Protein AF-A0A353YGX2-F1 (afdb_monomer)

Sequence (49 aa):
KAVAEGKFLRLAHDGGCKVFSTVIGPEANDVHRTHLHLDLQDRQMSVCE

Mean predicted aligned error: 3.79 Å

Radius of gyration: 10.98 Å; Cα contacts (8 Å, |Δi|>4): 70; chains: 1; boundin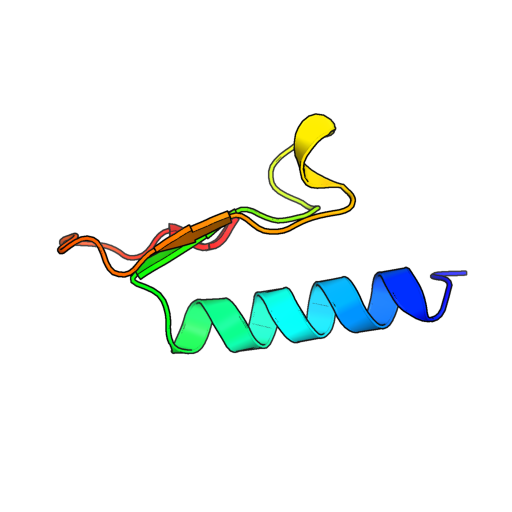g box: 21×19×36 Å

Structure (mmCIF, N/CA/C/O backbone):
data_AF-A0A353YGX2-F1
#
_entry.id   AF-A0A353YGX2-F1
#
loop_
_atom_site.group_PDB
_atom_site.id
_atom_site.type_symbol
_atom_site.label_atom_id
_atom_site.label_alt_id
_atom_site.label_comp_id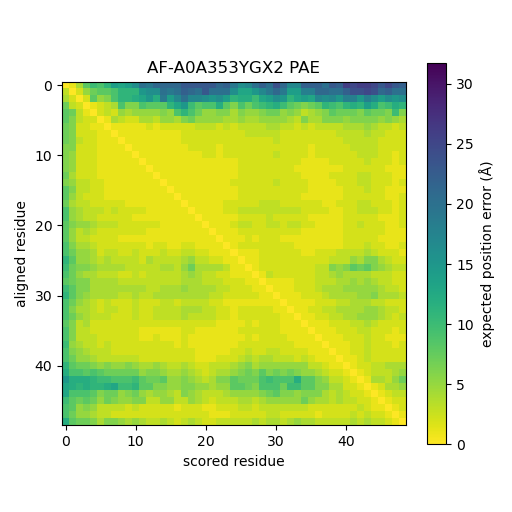
_atom_site.label_asym_id
_atom_site.label_entity_id
_atom_site.label_seq_id
_atom_site.pdbx_PDB_ins_code
_atom_site.Cartn_x
_atom_site.Cartn_y
_atom_site.Cartn_z
_atom_site.occupancy
_atom_site.B_iso_or_equiv
_atom_site.auth_seq_id
_atom_site.auth_comp_id
_atom_site.auth_asym_id
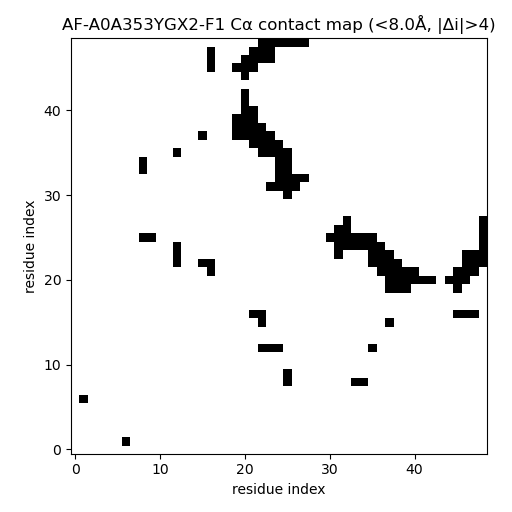_atom_site.auth_atom_id
_atom_site.pdbx_PDB_model_num
ATOM 1 N N . LYS A 1 1 ? 4.700 -1.997 -21.622 1.00 47.47 1 LYS A N 1
ATOM 2 C CA . LYS A 1 1 ? 3.739 -2.963 -21.031 1.00 47.47 1 LYS A CA 1
ATOM 3 C C . LYS A 1 1 ? 4.145 -3.184 -19.585 1.00 47.47 1 LYS A C 1
ATOM 5 O O . LYS A 1 1 ? 5.312 -3.475 -19.368 1.00 47.47 1 LYS A O 1
ATOM 10 N N . ALA A 1 2 ? 3.242 -3.034 -18.620 1.00 58.59 2 ALA A N 1
ATOM 11 C CA . ALA A 1 2 ? 3.526 -3.532 -17.281 1.00 58.59 2 ALA A CA 1
ATOM 12 C C . ALA A 1 2 ? 3.681 -5.058 -17.340 1.00 58.59 2 ALA A C 1
ATOM 14 O O . ALA A 1 2 ? 2.795 -5.737 -17.859 1.00 58.59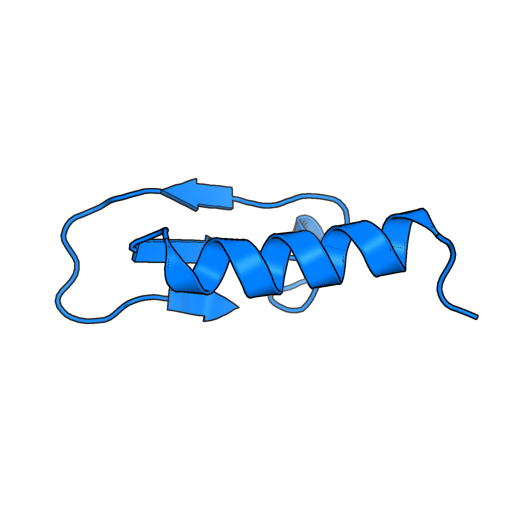 2 ALA A O 1
ATOM 15 N N . VAL A 1 3 ? 4.805 -5.573 -16.852 1.00 74.94 3 VAL A N 1
ATOM 16 C CA . VAL A 1 3 ? 5.003 -7.009 -16.624 1.00 74.94 3 VAL A CA 1
ATOM 17 C C . VAL A 1 3 ? 4.085 -7.490 -15.491 1.00 74.94 3 VAL A C 1
ATOM 19 O O . VAL A 1 3 ? 3.567 -6.669 -14.723 1.00 74.94 3 VAL A O 1
ATOM 22 N N . ALA A 1 4 ? 3.810 -8.795 -15.432 1.00 78.81 4 ALA A N 1
ATOM 23 C CA . ALA A 1 4 ? 2.831 -9.379 -14.510 1.00 78.81 4 ALA A CA 1
ATOM 24 C C . ALA A 1 4 ? 3.119 -9.006 -13.044 1.00 78.81 4 ALA A C 1
ATOM 26 O O . ALA A 1 4 ? 2.202 -8.671 -12.295 1.00 78.81 4 ALA A O 1
ATOM 27 N N . GLU A 1 5 ? 4.397 -8.946 -12.687 1.00 77.12 5 GLU A N 1
ATOM 28 C CA . GLU A 1 5 ? 4.936 -8.539 -11.392 1.00 77.12 5 GLU A CA 1
ATOM 29 C C . GLU A 1 5 ? 4.538 -7.101 -11.046 1.00 77.12 5 GLU A C 1
ATOM 31 O O . GLU A 1 5 ? 4.039 -6.831 -9.957 1.00 77.12 5 GLU A O 1
ATOM 36 N N . GLY A 1 6 ? 4.655 -6.174 -12.002 1.00 85.19 6 GLY A N 1
ATOM 37 C CA . GLY A 1 6 ? 4.239 -4.788 -11.796 1.00 85.19 6 GLY A CA 1
ATOM 38 C C . GLY A 1 6 ? 2.728 -4.662 -11.585 1.00 85.19 6 GLY A C 1
ATOM 39 O O . GLY A 1 6 ? 2.279 -3.808 -10.825 1.00 85.19 6 GLY A O 1
ATOM 40 N N . LYS A 1 7 ? 1.920 -5.500 -12.253 1.00 89.62 7 LYS A N 1
ATOM 41 C CA . LYS A 1 7 ? 0.464 -5.531 -12.030 1.00 89.62 7 LYS A CA 1
ATOM 42 C C . LYS A 1 7 ? 0.132 -6.076 -10.641 1.00 89.62 7 LYS A C 1
ATOM 44 O O . LYS A 1 7 ? -0.724 -5.501 -9.978 1.00 89.62 7 LYS A O 1
ATOM 49 N N . PHE A 1 8 ? 0.799 -7.146 -10.215 1.00 91.94 8 PHE A N 1
ATOM 50 C CA . PHE A 1 8 ? 0.630 -7.696 -8.872 1.00 91.94 8 PHE A CA 1
ATOM 51 C C . PHE A 1 8 ? 0.968 -6.660 -7.798 1.00 91.94 8 PHE A C 1
ATOM 53 O O . PHE A 1 8 ? 0.165 -6.452 -6.897 1.00 91.94 8 PHE A O 1
ATOM 60 N N . LEU A 1 9 ? 2.096 -5.958 -7.937 1.00 92.88 9 LEU A N 1
ATOM 61 C CA . LEU A 1 9 ? 2.549 -4.984 -6.946 1.00 92.88 9 LEU A CA 1
ATOM 62 C C . LEU A 1 9 ? 1.555 -3.827 -6.758 1.00 92.88 9 LEU A C 1
ATOM 64 O O . LEU A 1 9 ? 1.257 -3.466 -5.624 1.00 92.88 9 LEU A O 1
ATOM 68 N N . ARG A 1 10 ? 0.969 -3.314 -7.849 1.00 91.69 10 ARG A N 1
ATOM 69 C CA . ARG A 1 10 ? -0.103 -2.303 -7.778 1.00 91.69 10 ARG A CA 1
ATOM 70 C C . ARG A 1 10 ? -1.368 -2.830 -7.104 1.00 91.69 10 ARG A C 1
ATOM 72 O O . ARG A 1 10 ? -1.905 -2.173 -6.229 1.00 91.69 10 ARG A O 1
ATOM 79 N N . LEU A 1 11 ? -1.810 -4.041 -7.450 1.00 94.75 11 LEU A N 1
ATOM 80 C CA . LEU A 1 11 ? -2.987 -4.643 -6.809 1.00 94.75 11 LEU A CA 1
ATOM 81 C C . LEU A 1 11 ? -2.762 -4.911 -5.313 1.00 94.75 11 LEU A C 1
ATOM 83 O O . LEU A 1 11 ? -3.684 -4.758 -4.514 1.00 94.75 11 LEU A O 1
ATOM 87 N N . ALA A 1 12 ? -1.550 -5.319 -4.934 1.00 95.69 12 ALA A N 1
ATOM 88 C CA . ALA A 1 12 ? -1.172 -5.519 -3.541 1.00 95.69 12 ALA A CA 1
ATOM 89 C C . ALA A 1 12 ? -1.146 -4.192 -2.768 1.00 95.69 12 ALA A C 1
ATOM 91 O O . ALA A 1 12 ? -1.635 -4.148 -1.642 1.00 95.69 12 ALA A O 1
ATOM 92 N N . HIS A 1 13 ? -0.642 -3.116 -3.382 1.00 96.62 13 HIS A N 1
ATOM 93 C CA . HIS A 1 13 ? -0.687 -1.759 -2.828 1.00 96.62 13 HIS A CA 1
ATOM 94 C C . HIS A 1 13 ? -2.131 -1.279 -2.611 1.00 96.62 13 HIS A C 1
ATOM 96 O O . HIS A 1 13 ? -2.505 -0.978 -1.476 1.00 96.62 13 HIS A O 1
ATOM 102 N N . ASP A 1 14 ? -2.980 -1.367 -3.643 1.00 95.94 14 ASP A N 1
ATOM 103 C CA . ASP A 1 14 ? -4.401 -0.987 -3.583 1.00 95.94 14 ASP A CA 1
ATOM 104 C C . ASP A 1 14 ? -5.175 -1.755 -2.495 1.00 95.94 14 ASP A C 1
ATOM 106 O O . ASP A 1 14 ? -6.081 -1.225 -1.842 1.00 95.94 14 ASP A O 1
ATOM 110 N N . GLY A 1 15 ? -4.864 -3.044 -2.326 1.00 96.56 15 GLY A N 1
ATOM 111 C CA . GLY A 1 15 ? -5.435 -3.880 -1.273 1.00 96.56 15 GLY A CA 1
ATOM 112 C C . GLY A 1 15 ? -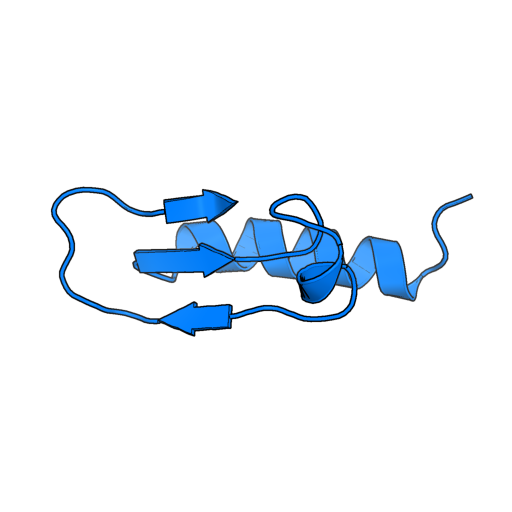4.906 -3.505 0.109 1.00 96.56 15 GLY A C 1
ATOM 113 O O . GLY A 1 15 ? -5.680 -3.421 1.062 1.00 96.56 15 GLY A O 1
ATOM 114 N N . GLY A 1 16 ? -3.605 -3.233 0.207 1.00 96.31 16 GLY A N 1
ATOM 115 C CA . GLY A 1 16 ? -2.941 -2.834 1.439 1.00 96.31 16 GLY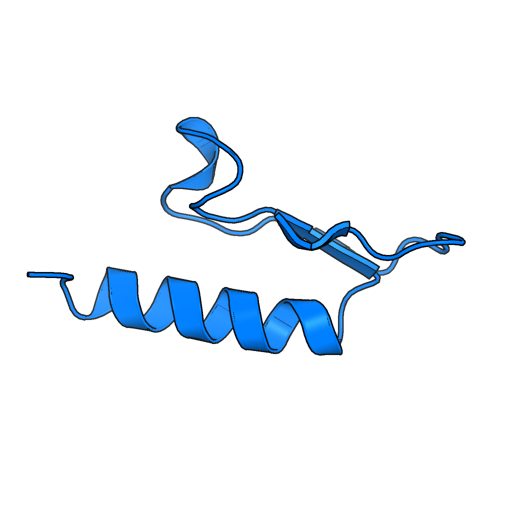 A CA 1
ATOM 116 C C . GLY A 1 16 ? -3.517 -1.547 2.022 1.00 96.31 16 GLY A C 1
ATOM 117 O O . GLY A 1 16 ? -3.802 -1.510 3.216 1.00 96.31 16 GLY A O 1
ATOM 118 N N . CYS A 1 17 ? -3.775 -0.527 1.197 1.00 96.38 17 CYS A N 1
ATOM 119 C CA . CYS A 1 17 ? -4.284 0.766 1.676 1.00 96.38 17 CYS A CA 1
ATOM 120 C C . CYS A 1 17 ? -5.673 0.689 2.331 1.00 96.38 17 CYS A C 1
ATOM 122 O O . CYS A 1 17 ? -6.106 1.635 2.980 1.00 96.38 17 CYS A O 1
ATOM 124 N N . LYS A 1 18 ? -6.385 -0.433 2.176 1.00 95.50 18 LYS A N 1
ATOM 125 C CA . LYS A 1 18 ? -7.681 -0.683 2.827 1.00 95.50 18 LYS A CA 1
ATOM 126 C C . LYS A 1 18 ? -7.550 -1.351 4.197 1.00 95.50 18 LYS A C 1
ATOM 128 O O . LYS A 1 18 ? -8.544 -1.446 4.909 1.00 95.50 18 LYS A O 1
ATOM 133 N N . VAL A 1 19 ? -6.369 -1.873 4.527 1.00 95.38 19 VAL A N 1
ATOM 134 C CA . VAL A 1 19 ? -6.125 -2.716 5.709 1.00 95.38 19 VAL A CA 1
ATOM 135 C C . VAL A 1 19 ? -5.101 -2.083 6.646 1.00 95.38 19 VAL A C 1
ATOM 137 O O . VAL A 1 19 ? -5.276 -2.134 7.860 1.00 95.38 19 VAL A O 1
ATOM 140 N N . PHE A 1 20 ? -4.035 -1.509 6.093 1.00 96.56 20 PHE A N 1
ATOM 141 C CA . PHE A 1 20 ? -2.919 -0.955 6.851 1.00 96.56 20 PHE A CA 1
ATOM 142 C C . PHE A 1 20 ? -3.085 0.547 7.076 1.00 96.56 20 PHE A C 1
ATOM 144 O O . PHE A 1 20 ? -3.601 1.263 6.219 1.00 96.56 20 PHE A O 1
ATOM 151 N N . SER A 1 21 ? -2.586 1.030 8.215 1.00 96.62 21 SER A N 1
ATOM 152 C CA . SER A 1 21 ? -2.517 2.465 8.510 1.00 96.62 21 SER A CA 1
ATOM 153 C C . SER A 1 21 ? -1.523 3.174 7.594 1.00 96.62 21 SER A C 1
ATOM 155 O O . SER A 1 21 ? -1.667 4.366 7.317 1.00 96.62 21 SER A O 1
ATOM 157 N N . THR A 1 22 ? -0.516 2.448 7.107 1.00 96.56 22 THR A N 1
ATOM 158 C CA . THR A 1 22 ? 0.405 2.976 6.106 1.00 96.56 22 THR A CA 1
ATOM 159 C C . THR A 1 22 ? 0.879 1.936 5.126 1.00 96.56 22 THR A C 1
ATOM 161 O O . THR A 1 22 ? 1.227 0.814 5.494 1.00 96.56 22 THR A O 1
ATOM 164 N N . VAL A 1 23 ? 0.909 2.368 3.872 1.00 97.50 23 VAL A N 1
ATOM 165 C CA . VAL A 1 23 ? 1.428 1.637 2.730 1.00 97.50 23 VAL A CA 1
ATOM 166 C C . VAL A 1 23 ? 2.310 2.588 1.936 1.00 97.50 23 VAL A C 1
ATOM 168 O O . VAL A 1 23 ? 1.840 3.639 1.509 1.00 97.50 23 VAL A O 1
ATOM 171 N N . ILE A 1 24 ? 3.578 2.215 1.764 1.00 96.44 24 ILE A N 1
ATOM 172 C CA . ILE A 1 24 ? 4.522 2.909 0.880 1.00 96.44 24 ILE A CA 1
ATOM 173 C C . ILE A 1 24 ? 4.925 1.928 -0.209 1.00 96.44 24 ILE A C 1
ATOM 175 O O . ILE A 1 24 ? 5.455 0.857 0.097 1.00 96.44 24 ILE A O 1
ATOM 179 N N . GLY A 1 25 ? 4.667 2.279 -1.460 1.00 93.94 25 GLY A N 1
ATOM 180 C CA . GLY A 1 25 ? 4.893 1.427 -2.611 1.00 93.94 25 GLY A CA 1
ATOM 181 C C . GLY A 1 25 ? 5.491 2.151 -3.811 1.00 93.94 25 GLY A C 1
ATOM 182 O O . GLY A 1 25 ? 6.150 3.179 -3.662 1.00 93.94 25 GLY A O 1
ATOM 183 N N . PRO A 1 26 ? 5.314 1.590 -5.019 1.00 89.69 26 PRO A N 1
ATOM 184 C CA . PRO A 1 26 ? 6.114 1.960 -6.184 1.00 89.69 26 PRO A CA 1
ATOM 185 C C . PRO A 1 26 ? 6.009 3.406 -6.632 1.00 89.69 26 PRO A C 1
ATOM 187 O O . PRO A 1 26 ? 6.928 3.897 -7.286 1.00 89.69 26 PRO A O 1
ATOM 190 N N . GLU A 1 27 ? 4.891 4.053 -6.320 1.00 83.94 27 GLU A N 1
ATOM 191 C CA . GLU A 1 27 ? 4.606 5.415 -6.751 1.00 83.94 27 GLU A CA 1
ATOM 192 C C . GLU A 1 27 ? 5.136 6.457 -5.747 1.00 83.94 27 GLU A C 1
ATOM 194 O O . GLU A 1 27 ? 5.241 7.631 -6.096 1.00 83.94 27 GLU A O 1
ATOM 199 N N . ALA A 1 28 ? 5.569 6.035 -4.549 1.00 90.38 28 ALA A N 1
ATOM 200 C CA . ALA A 1 28 ? 6.116 6.925 -3.529 1.00 90.38 28 ALA A CA 1
ATOM 201 C C . ALA A 1 28 ? 7.486 7.507 -3.921 1.00 90.38 28 ALA A C 1
ATOM 203 O O . ALA A 1 28 ? 7.715 8.708 -3.786 1.00 90.38 28 ALA A O 1
ATOM 204 N N . ASN A 1 29 ? 8.429 6.663 -4.372 1.00 89.94 29 ASN A N 1
ATOM 205 C CA . ASN A 1 29 ? 9.714 7.068 -4.969 1.00 89.94 29 ASN A CA 1
ATOM 206 C C . ASN A 1 29 ? 10.501 5.868 -5.542 1.00 89.94 29 ASN A C 1
ATOM 208 O O . ASN A 1 29 ? 10.124 4.707 -5.377 1.00 89.94 29 ASN A O 1
ATOM 212 N N . ASP A 1 30 ? 11.652 6.157 -6.162 1.00 93.12 30 ASP A N 1
ATOM 213 C CA . ASP A 1 30 ? 12.515 5.178 -6.837 1.00 93.12 30 ASP A CA 1
ATOM 214 C C . ASP A 1 30 ? 12.966 3.998 -5.967 1.00 93.12 30 ASP A C 1
ATOM 216 O O . ASP A 1 30 ? 13.109 2.884 -6.478 1.00 93.12 30 ASP A O 1
ATOM 220 N N . VAL A 1 31 ? 13.159 4.211 -4.662 1.00 93.75 31 VAL A N 1
ATOM 221 C CA . VAL A 1 31 ? 13.592 3.152 -3.736 1.00 93.75 31 VAL A CA 1
ATOM 222 C C . VAL 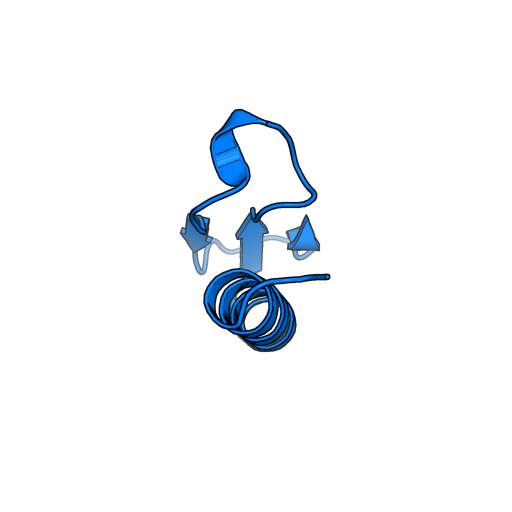A 1 31 ? 12.482 2.123 -3.524 1.00 93.75 31 VAL A C 1
ATOM 224 O O . VAL A 1 31 ? 12.777 0.956 -3.296 1.00 93.75 31 VAL A O 1
ATOM 227 N N . HIS A 1 32 ? 11.218 2.520 -3.661 1.00 94.00 32 HIS A N 1
ATOM 228 C CA . HIS A 1 32 ? 10.056 1.674 -3.385 1.00 94.00 32 HIS A CA 1
ATOM 229 C C . HIS A 1 32 ? 9.476 0.993 -4.629 1.00 94.00 32 HIS A C 1
ATOM 231 O O . HIS A 1 32 ? 8.499 0.254 -4.538 1.00 94.00 32 HIS A O 1
ATOM 237 N N . ARG A 1 33 ? 10.083 1.180 -5.808 1.00 90.19 33 ARG A N 1
ATOM 238 C CA . ARG A 1 33 ? 9.552 0.685 -7.095 1.00 90.19 33 ARG A CA 1
ATOM 239 C C . ARG A 1 33 ? 9.289 -0.818 -7.154 1.00 90.19 33 ARG A C 1
ATOM 241 O O . ARG A 1 33 ? 8.550 -1.267 -8.032 1.00 90.19 33 ARG A O 1
ATOM 248 N N . THR A 1 34 ? 9.916 -1.598 -6.277 1.00 91.81 34 THR A N 1
ATOM 249 C CA . THR A 1 34 ? 9.880 -3.064 -6.321 1.00 91.81 34 THR A CA 1
ATOM 250 C C . THR A 1 34 ? 9.407 -3.725 -5.029 1.00 91.81 34 THR A C 1
ATOM 252 O O . THR A 1 34 ? 9.383 -4.953 -4.973 1.00 91.81 34 THR A O 1
ATOM 255 N N . HIS A 1 35 ? 9.033 -2.968 -3.995 1.00 94.75 35 HIS A N 1
ATOM 256 C CA . HIS A 1 35 ? 8.578 -3.532 -2.719 1.00 94.75 35 HIS A CA 1
ATOM 257 C C . HIS A 1 35 ? 7.572 -2.619 -2.013 1.00 94.75 35 HIS A C 1
ATOM 259 O O . HIS A 1 35 ? 7.278 -1.527 -2.483 1.00 94.75 35 HIS A O 1
ATOM 265 N N . LEU A 1 36 ? 7.026 -3.096 -0.892 1.00 96.62 36 LEU A N 1
ATOM 266 C CA . LEU A 1 36 ? 6.073 -2.363 -0.059 1.00 96.62 36 LEU A CA 1
ATOM 267 C C . LEU A 1 36 ? 6.601 -2.248 1.375 1.00 96.62 36 LEU A C 1
ATOM 269 O O . LEU A 1 36 ? 7.159 -3.213 1.900 1.00 96.62 36 LEU A O 1
ATOM 273 N N . HIS A 1 37 ? 6.360 -1.111 2.025 1.00 97.31 37 HIS A N 1
ATOM 274 C CA . HIS A 1 37 ? 6.373 -1.002 3.487 1.00 97.31 37 HIS A CA 1
ATOM 275 C C . HIS A 1 37 ? 4.939 -0.938 3.996 1.00 97.31 37 HIS A C 1
ATOM 277 O O . HIS A 1 37 ? 4.125 -0.209 3.433 1.00 97.31 37 HIS A O 1
ATOM 283 N N . LEU A 1 38 ? 4.645 -1.701 5.049 1.00 97.19 38 LEU A N 1
ATOM 284 C CA . LEU A 1 38 ? 3.310 -1.852 5.620 1.00 97.19 38 LEU A CA 1
ATOM 285 C C . LEU A 1 38 ? 3.399 -1.765 7.141 1.00 97.19 38 LEU A C 1
ATOM 287 O O . LEU A 1 38 ? 4.234 -2.444 7.742 1.00 97.19 38 LEU A O 1
ATOM 291 N N . ASP A 1 39 ? 2.520 -0.987 7.766 1.00 96.81 39 ASP A N 1
ATOM 292 C CA . ASP A 1 39 ? 2.381 -0.972 9.221 1.00 96.81 39 ASP A CA 1
ATOM 293 C C . ASP A 1 39 ? 0.952 -0.634 9.678 1.00 96.81 39 ASP A C 1
ATOM 295 O O . ASP A 1 39 ? 0.117 -0.151 8.913 1.00 96.81 39 ASP A O 1
ATOM 299 N N . LEU A 1 40 ? 0.672 -0.938 10.947 1.00 96.06 40 LEU A N 1
ATOM 300 C CA . LEU A 1 40 ? -0.597 -0.668 11.632 1.00 96.06 40 LEU A CA 1
ATOM 301 C C . LEU A 1 40 ? -0.414 0.382 12.734 1.00 96.06 40 LEU A C 1
ATOM 303 O O . LEU A 1 40 ? -1.102 0.335 13.753 1.00 96.06 40 LEU A O 1
ATOM 307 N N . GLN A 1 41 ? 0.545 1.300 12.576 1.00 91.75 41 GLN A N 1
ATOM 308 C CA . GLN A 1 41 ? 0.746 2.363 13.553 1.00 91.75 41 GLN A CA 1
ATOM 309 C C . GLN A 1 41 ? -0.561 3.142 13.738 1.00 91.75 41 GLN A C 1
ATOM 311 O O . GLN A 1 41 ? -1.244 3.460 12.763 1.00 91.75 41 GLN A O 1
ATOM 316 N N . ASP A 1 42 ? -0.900 3.467 14.985 1.00 90.50 42 ASP A N 1
ATOM 317 C CA . ASP A 1 42 ? -2.053 4.316 15.279 1.00 90.50 42 ASP A CA 1
ATOM 318 C C . ASP A 1 42 ? -1.769 5.738 14.773 1.00 90.50 42 ASP A C 1
ATOM 320 O O . ASP A 1 42 ? -0.868 6.431 15.262 1.00 90.50 42 ASP A O 1
ATOM 324 N N . ARG A 1 43 ? -2.475 6.135 13.711 1.00 83.56 43 ARG A N 1
ATOM 325 C CA . ARG A 1 43 ? -2.335 7.427 13.036 1.00 83.56 43 ARG A CA 1
ATOM 326 C C . ARG A 1 43 ? -3.715 8.033 12.873 1.00 83.56 43 ARG A C 1
ATOM 328 O O . ARG A 1 43 ? -4.646 7.357 12.451 1.00 83.56 43 ARG A O 1
ATOM 335 N N . GLN A 1 44 ? -3.822 9.340 13.109 1.00 84.38 44 GLN A N 1
ATOM 336 C CA . GLN A 1 44 ? -5.067 10.070 12.844 1.00 84.38 44 GLN A CA 1
ATOM 337 C C . GLN A 1 44 ? -5.451 10.053 11.355 1.00 84.38 44 GLN A C 1
ATOM 339 O O . GLN A 1 44 ? -6.631 10.159 11.035 1.00 84.38 44 GLN A O 1
ATOM 344 N N . MET A 1 45 ? -4.472 9.911 10.452 1.00 85.88 45 MET A N 1
ATOM 345 C CA . MET A 1 45 ? -4.696 9.741 9.016 1.00 85.88 45 MET A CA 1
ATOM 346 C C . MET A 1 45 ? -3.827 8.614 8.462 1.00 85.88 45 MET A C 1
ATOM 348 O O . MET A 1 45 ? -2.639 8.523 8.782 1.00 85.88 45 MET A O 1
ATOM 352 N N . SER A 1 46 ? -4.418 7.785 7.604 1.00 90.12 46 SER A N 1
ATOM 353 C CA . SER A 1 46 ? -3.700 6.739 6.880 1.00 90.12 46 SER A CA 1
ATOM 354 C C . SER A 1 46 ? -2.810 7.330 5.785 1.00 90.12 46 SER A C 1
ATOM 356 O O . SER A 1 46 ? -3.226 8.266 5.100 1.00 90.12 46 SER A O 1
ATOM 358 N N . VAL A 1 47 ? -1.624 6.753 5.573 1.00 93.94 47 VAL A N 1
ATOM 359 C CA . VAL A 1 47 ? -0.724 7.118 4.461 1.00 93.94 47 VAL A CA 1
ATOM 360 C C . VAL A 1 47 ? -0.782 6.030 3.394 1.00 93.94 47 VAL A C 1
ATOM 362 O O . VAL A 1 47 ? -0.531 4.866 3.685 1.00 93.94 47 VAL A O 1
ATOM 365 N N . CYS A 1 48 ? -1.109 6.401 2.164 1.00 94.94 48 CYS A N 1
ATOM 366 C CA . CYS A 1 48 ? -1.150 5.490 1.025 1.00 94.94 48 CYS A CA 1
ATOM 367 C C . CYS A 1 48 ? -0.411 6.162 -0.132 1.00 94.94 48 CYS A C 1
ATOM 369 O O . CYS A 1 48 ? -0.978 7.032 -0.793 1.00 94.94 48 CYS A O 1
ATOM 371 N N . GLU A 1 49 ? 0.856 5.791 -0.314 1.00 91.62 49 GLU A N 1
ATOM 372 C CA . GLU A 1 49 ? 1.774 6.362 -1.314 1.00 91.62 49 GLU A CA 1
ATOM 373 C C . GLU A 1 49 ? 2.459 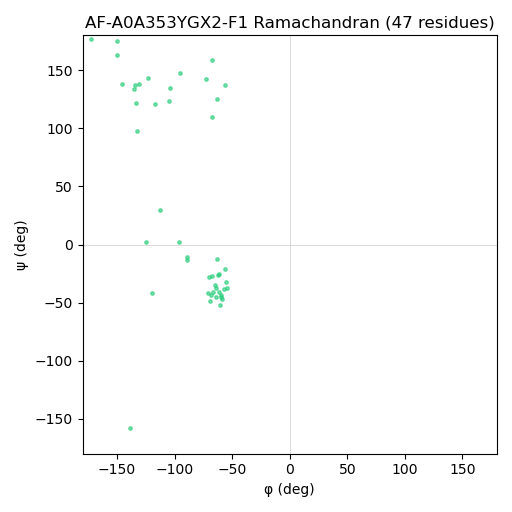5.274 -2.133 1.00 91.62 49 GLU A C 1
ATOM 375 O O . GLU A 1 49 ? 2.759 4.206 -1.555 1.00 91.62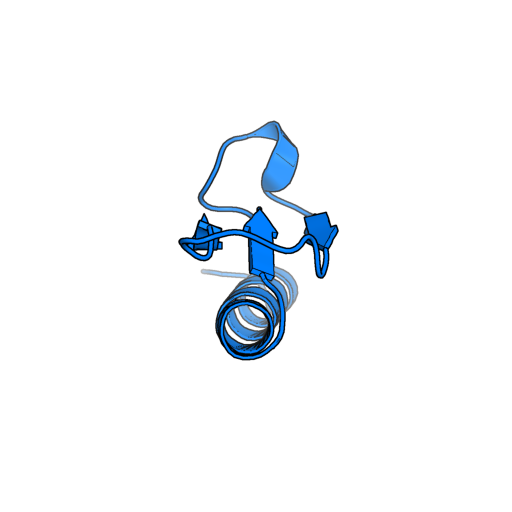 49 GLU A O 1
#

Solvent-accessible surface area (backbone atoms only — not comparable to full-atom values): 2922 Å² total; per-residue (Å²): 129,82,51,74,65,58,53,50,54,51,54,51,46,66,54,38,52,77,76,33,34,27,28,42,20,50,81,60,40,84,90,25,57,86,50,74,48,77,41,74,62,94,57,99,63,68,46,72,58

Foldseek 3Di:
DDDPLQVVQVVVLVVQQVPFLEWDACVNDDVRVRHIDGHNPDDPHRYRD

pLDDT: mean 90.43, std 9.45, range [47.47, 97.5]

Secondary structure (DSSP, 8-state):
---HHHHHHHHHHHHHTTT-SEEE-TTT-GGGTT--EEE----SS-EE-